Protein AF-A0A2W5QTV5-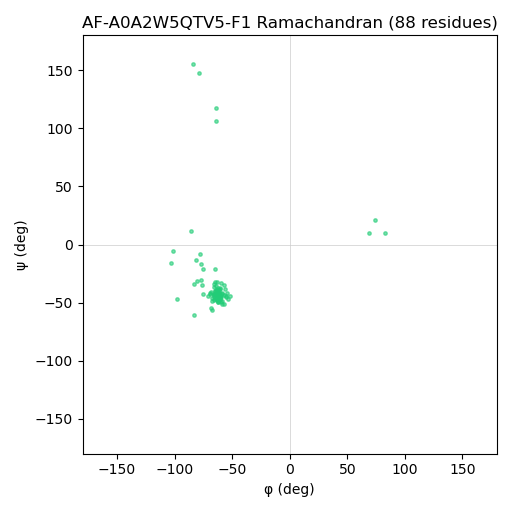F1 (afdb_monomer)

Mean predicted aligned error: 4.92 Å

Secondary structure (DSSP, 8-state):
-HHHHHHHHHHHHHHHHHTT--HHHHHHHHHHHHHHHHT--HHHIIIIIIHHHHHHHHHHHHHHHHHHHHHHHHHHHTTHHHHHHHHHH-

Sequence (90 aa):
MGLIGILVGLGLLVALAFRGWSVLLLAPIAALTAAAFAGEPLLASWTQTFMGSAARFVAQFFPLFLLGALFGKIMDDSGSVSAIADFMTE

Radius of gyration: 18.59 Å; Cα contacts (8 Å, |Δi|>4): 59; chains: 1; bounding box: 43×27×51 Å

Structure (mmCIF, N/CA/C/O backbone):
data_AF-A0A2W5QTV5-F1
#
_entry.id   AF-A0A2W5QTV5-F1
#
loop_
_atom_site.group_PDB
_atom_site.id
_atom_site.type_symbol
_atom_site.label_atom_id
_atom_site.label_alt_id
_atom_site.label_comp_id
_atom_site.label_asym_id
_atom_site.label_entity_id
_atom_site.label_seq_id
_atom_site.pdbx_PDB_ins_code
_atom_site.Cartn_x
_atom_site.Cartn_y
_atom_site.Cartn_z
_atom_site.occupancy
_atom_site.B_iso_or_equiv
_atom_site.auth_seq_id
_atom_site.auth_comp_id
_atom_site.auth_asym_id
_atom_site.auth_atom_id
_atom_site.pdbx_PDB_model_num
ATOM 1 N N . MET A 1 1 ? -0.044 -2.875 -27.471 1.00 64.62 1 MET A N 1
ATOM 2 C CA . MET A 1 1 ? 0.512 -3.896 -26.554 1.00 64.62 1 MET A CA 1
ATOM 3 C C . MET A 1 1 ? 0.510 -3.454 -25.093 1.00 64.62 1 MET A C 1
ATOM 5 O O . MET A 1 1 ? 0.072 -4.243 -24.270 1.00 64.62 1 MET A O 1
ATOM 9 N N . GLY A 1 2 ? 0.862 -2.202 -24.760 1.00 78.31 2 GLY A N 1
ATOM 10 C CA . GLY A 1 2 ? 0.831 -1.713 -23.367 1.00 78.31 2 GLY A CA 1
ATOM 11 C C . GLY A 1 2 ? -0.517 -1.869 -22.639 1.00 78.31 2 GLY A C 1
ATOM 12 O O . GLY A 1 2 ? -0.540 -2.342 -21.511 1.00 78.31 2 GLY A O 1
ATOM 13 N N . LEU A 1 3 ? -1.651 -1.589 -23.300 1.00 87.50 3 LEU A N 1
ATOM 14 C CA . LEU A 1 3 ? -2.990 -1.788 -22.712 1.00 87.50 3 LEU A CA 1
ATOM 15 C C . LEU A 1 3 ? -3.239 -3.248 -22.291 1.00 87.50 3 LEU A C 1
ATOM 17 O O . LEU A 1 3 ? -3.781 -3.503 -21.222 1.00 87.50 3 LEU A O 1
ATOM 21 N N . ILE A 1 4 ? -2.812 -4.208 -23.117 1.00 91.06 4 ILE A N 1
ATOM 22 C CA . ILE A 1 4 ? -2.951 -5.640 -22.823 1.00 91.06 4 ILE A CA 1
ATOM 23 C C . ILE A 1 4 ? -2.097 -5.999 -21.604 1.00 91.06 4 ILE A C 1
ATOM 25 O O . ILE A 1 4 ? -2.578 -6.687 -20.712 1.00 91.06 4 ILE A O 1
ATOM 29 N N . GLY A 1 5 ? -0.872 -5.470 -21.524 1.00 88.75 5 GLY A N 1
ATOM 30 C CA . GLY A 1 5 ? -0.004 -5.621 -20.355 1.00 88.75 5 GLY A CA 1
ATOM 31 C C . GLY A 1 5 ? -0.637 -5.112 -19.063 1.00 88.75 5 GLY A C 1
ATOM 32 O O . GLY A 1 5 ? -0.586 -5.794 -18.044 1.00 88.75 5 GLY A O 1
ATOM 33 N N . ILE A 1 6 ? -1.290 -3.949 -19.119 1.00 90.25 6 ILE A N 1
ATOM 34 C CA . ILE A 1 6 ? -2.013 -3.377 -17.977 1.00 90.25 6 ILE A CA 1
ATOM 35 C C . ILE A 1 6 ? -3.185 -4.276 -17.570 1.00 90.25 6 ILE A C 1
ATOM 37 O O . ILE A 1 6 ? -3.337 -4.562 -16.387 1.00 90.25 6 ILE A O 1
ATOM 41 N N . LEU A 1 7 ? -3.990 -4.756 -18.524 1.00 94.81 7 LEU A N 1
ATOM 42 C CA . LEU A 1 7 ? -5.119 -5.648 -18.229 1.00 94.81 7 LEU A CA 1
ATOM 43 C C . LEU A 1 7 ? -4.659 -6.974 -17.614 1.00 94.81 7 LEU A C 1
ATOM 45 O O . LEU A 1 7 ? -5.268 -7.445 -16.655 1.00 94.81 7 LEU A O 1
ATOM 49 N N . VAL A 1 8 ? -3.569 -7.552 -18.123 1.00 93.81 8 VAL A N 1
ATOM 50 C CA . VAL A 1 8 ? -2.972 -8.779 -17.576 1.00 93.81 8 VAL A CA 1
ATOM 51 C C . VAL A 1 8 ? -2.424 -8.534 -16.170 1.00 93.81 8 VAL A C 1
ATOM 53 O O . VAL A 1 8 ? -2.729 -9.304 -15.260 1.00 93.81 8 VAL A O 1
ATOM 56 N N . GLY A 1 9 ? -1.667 -7.453 -15.965 1.00 91.31 9 GLY A N 1
ATOM 57 C CA . GLY A 1 9 ? -1.111 -7.098 -14.657 1.00 91.31 9 GLY A CA 1
ATOM 58 C C . GLY A 1 9 ? -2.195 -6.812 -13.615 1.00 91.31 9 GLY A C 1
ATOM 59 O O . GLY A 1 9 ? -2.124 -7.321 -12.496 1.00 91.31 9 GLY A O 1
ATOM 60 N N . LEU A 1 10 ? -3.239 -6.066 -13.991 1.00 92.94 10 LEU A N 1
ATOM 61 C CA . LEU A 1 10 ? -4.390 -5.784 -13.133 1.00 92.94 10 LEU A CA 1
ATOM 62 C C . LEU A 1 10 ? -5.175 -7.062 -12.819 1.00 92.94 10 LEU A 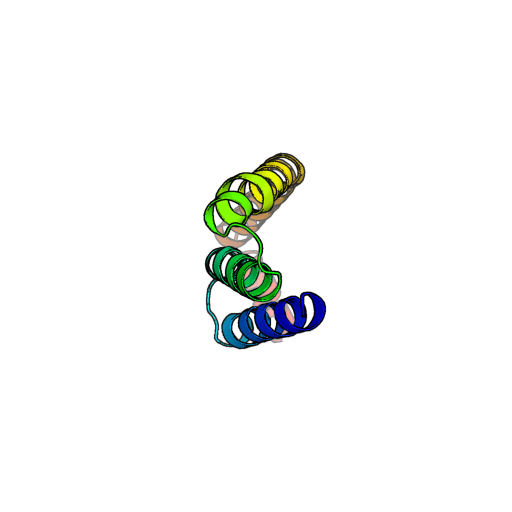C 1
ATOM 64 O O . LEU A 1 10 ? -5.486 -7.313 -11.658 1.00 92.94 10 LEU A O 1
ATOM 68 N N . GLY A 1 11 ? -5.471 -7.884 -13.828 1.00 94.75 11 GLY A N 1
ATOM 69 C CA . GLY A 1 11 ? -6.182 -9.148 -13.644 1.00 94.75 11 GLY A CA 1
ATOM 70 C C . GLY A 1 11 ? -5.438 -10.093 -12.702 1.00 94.75 11 GLY A C 1
ATOM 71 O O . GLY A 1 11 ? -6.049 -10.672 -11.805 1.00 94.75 11 GLY A O 1
ATOM 72 N N . LEU A 1 12 ? -4.112 -10.184 -12.846 1.00 92.50 12 LEU A N 1
ATOM 73 C CA . LEU A 1 12 ? -3.246 -10.948 -11.950 1.00 92.50 12 LEU A CA 1
ATOM 74 C C . LEU A 1 12 ? -3.304 -10.392 -10.521 1.00 92.50 12 LEU A C 1
ATOM 76 O O . LEU A 1 12 ? -3.549 -11.152 -9.585 1.00 92.50 12 LEU A O 1
ATOM 80 N N . LEU A 1 13 ? -3.146 -9.076 -10.349 1.00 93.88 13 LEU A N 1
ATOM 81 C CA . LEU A 1 13 ? -3.215 -8.427 -9.036 1.00 93.88 13 LEU A CA 1
ATOM 82 C C . LEU A 1 13 ? -4.551 -8.717 -8.351 1.00 93.88 13 LEU A C 1
ATOM 84 O O . LEU A 1 13 ? -4.563 -9.180 -7.214 1.00 93.88 13 LEU A O 1
ATOM 88 N N . VAL A 1 14 ? -5.662 -8.490 -9.051 1.00 94.75 14 VAL A N 1
ATOM 89 C CA . VAL A 1 14 ? -7.012 -8.678 -8.515 1.00 94.75 14 VAL A CA 1
ATOM 90 C C . VAL A 1 14 ? -7.252 -10.142 -8.146 1.00 94.75 14 VAL A C 1
ATOM 92 O O . VAL A 1 14 ? -7.659 -10.428 -7.021 1.00 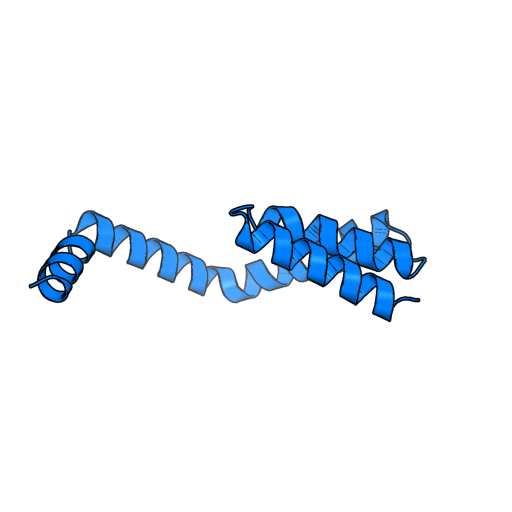94.75 14 VAL A O 1
ATOM 95 N N . ALA A 1 15 ? -6.948 -11.081 -9.046 1.00 94.69 15 ALA A N 1
ATOM 96 C CA . ALA A 1 15 ? -7.167 -12.506 -8.801 1.00 94.69 15 ALA A CA 1
ATOM 97 C C . ALA A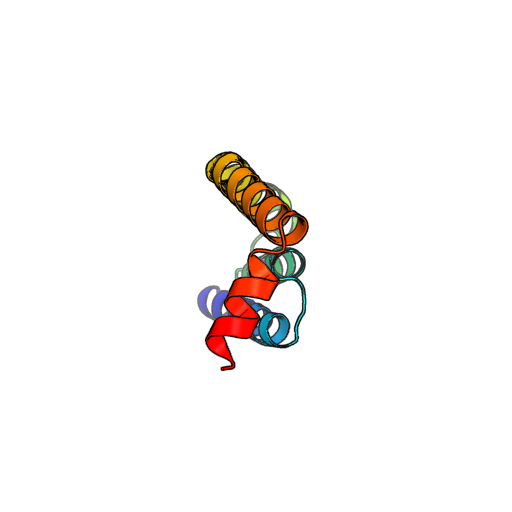 1 15 ? -6.378 -13.025 -7.588 1.00 94.69 15 ALA A C 1
ATOM 99 O O . ALA A 1 15 ? -6.908 -13.792 -6.784 1.00 94.69 15 ALA A O 1
ATOM 100 N N . LEU A 1 16 ? -5.119 -12.602 -7.431 1.00 92.81 16 LEU A N 1
ATOM 101 C CA . LEU A 1 16 ? -4.293 -13.004 -6.291 1.00 92.81 16 LEU A CA 1
ATOM 102 C C . LEU A 1 16 ? -4.676 -12.266 -4.999 1.00 92.81 16 LEU A C 1
ATOM 104 O O . LEU A 1 16 ? -4.665 -12.889 -3.937 1.00 92.81 16 LEU A O 1
ATOM 108 N N . ALA A 1 17 ? -5.086 -10.998 -5.076 1.00 93.50 17 ALA A N 1
ATOM 109 C CA . ALA A 1 17 ? -5.580 -10.242 -3.924 1.00 93.50 17 ALA A CA 1
ATOM 110 C C . ALA A 1 17 ? -6.832 -10.892 -3.315 1.00 93.50 17 ALA A C 1
ATOM 112 O O . ALA A 1 17 ? -6.890 -11.102 -2.104 1.00 93.50 17 ALA A O 1
ATOM 113 N N . PHE A 1 18 ? -7.788 -11.316 -4.151 1.00 94.38 18 PHE A N 1
ATOM 114 C CA . PHE A 1 18 ? -8.962 -12.072 -3.694 1.00 94.38 18 PHE A CA 1
ATOM 115 C C . PHE A 1 18 ? -8.611 -13.443 -3.111 1.00 94.38 18 PHE A C 1
ATOM 117 O O . PHE A 1 18 ? -9.379 -13.996 -2.328 1.00 94.38 18 PHE A O 1
ATOM 124 N N . ARG A 1 19 ? -7.437 -13.985 -3.445 1.00 92.94 19 ARG A N 1
ATOM 125 C CA . ARG A 1 19 ? -6.925 -15.239 -2.883 1.00 92.94 19 ARG A CA 1
ATOM 126 C C . ARG A 1 19 ? -6.169 -15.049 -1.562 1.00 92.94 19 ARG A C 1
ATOM 128 O O . ARG A 1 19 ? -5.505 -15.980 -1.114 1.00 92.94 19 ARG A O 1
ATOM 135 N N . GLY A 1 20 ? -6.254 -13.861 -0.957 1.00 90.69 20 GLY A N 1
ATOM 136 C CA . GLY A 1 20 ? -5.674 -13.536 0.349 1.00 90.69 20 GLY A CA 1
ATOM 137 C C . GLY A 1 20 ? -4.191 -13.164 0.317 1.00 90.69 20 GLY A C 1
ATOM 138 O O . GLY A 1 20 ? -3.556 -13.078 1.365 1.00 90.69 20 GLY A O 1
ATOM 139 N N . TRP A 1 21 ? -3.607 -12.960 -0.865 1.00 93.81 21 TRP A N 1
ATOM 140 C CA . TRP A 1 21 ? -2.210 -12.543 -0.979 1.00 93.81 21 TRP A CA 1
ATOM 141 C C . TRP A 1 21 ? -2.074 -11.042 -0.699 1.00 93.81 21 TRP A C 1
ATOM 143 O O . TRP A 1 21 ? -2.949 -10.248 -1.040 1.00 93.81 21 TRP A O 1
ATOM 153 N N . SER A 1 22 ? -0.944 -10.635 -0.114 1.00 92.00 22 SER A N 1
ATOM 154 C CA . SER A 1 22 ? -0.679 -9.221 0.171 1.00 92.00 22 SER A CA 1
ATOM 155 C C . SER A 1 22 ? -0.592 -8.404 -1.118 1.00 92.00 22 SER A C 1
ATOM 157 O O . SER A 1 22 ? 0.319 -8.590 -1.929 1.00 92.00 22 SER A O 1
ATOM 159 N N . VAL A 1 23 ? -1.504 -7.441 -1.272 1.00 91.56 23 VAL A N 1
ATOM 160 C CA . VAL A 1 23 ? -1.532 -6.510 -2.412 1.00 91.56 23 VAL A CA 1
ATOM 161 C C . VAL A 1 23 ? -0.217 -5.740 -2.529 1.00 91.56 23 VAL A C 1
ATOM 163 O O . VAL A 1 23 ? 0.260 -5.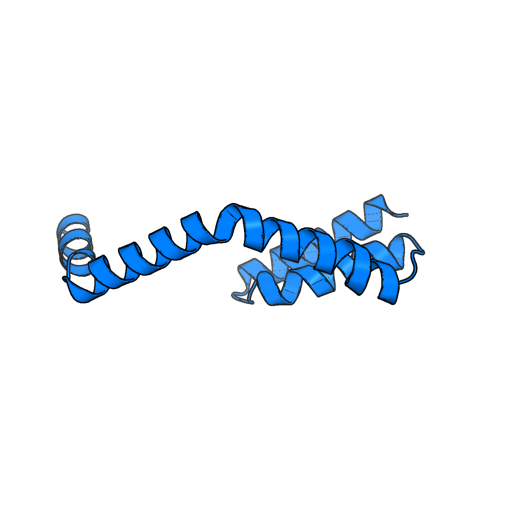498 -3.635 1.00 91.56 23 VAL A O 1
ATOM 166 N N . LEU A 1 24 ? 0.412 -5.416 -1.396 1.00 90.25 24 LEU A N 1
ATOM 167 C CA . LEU A 1 24 ? 1.681 -4.694 -1.361 1.00 90.25 24 LEU A CA 1
ATOM 168 C C . LEU A 1 24 ? 2.814 -5.487 -2.035 1.00 90.25 24 LEU A C 1
ATOM 170 O O . LEU A 1 24 ? 3.636 -4.903 -2.734 1.00 90.25 24 LEU A O 1
ATOM 174 N N . LEU A 1 25 ? 2.833 -6.815 -1.863 1.00 90.31 25 LEU A N 1
ATOM 175 C CA . LEU A 1 25 ? 3.811 -7.706 -2.503 1.00 90.31 25 LEU A CA 1
ATOM 176 C C . LEU A 1 25 ? 3.492 -7.960 -3.980 1.00 90.31 25 LEU A C 1
ATOM 178 O O . LEU A 1 25 ? 4.400 -8.172 -4.782 1.00 90.31 25 LEU A O 1
ATOM 182 N N . LEU A 1 26 ? 2.211 -7.939 -4.347 1.00 93.88 26 LEU A N 1
ATOM 183 C CA . LEU A 1 26 ? 1.760 -8.183 -5.718 1.00 93.88 26 LEU A CA 1
ATOM 184 C C . LEU A 1 26 ? 1.901 -6.961 -6.625 1.00 93.88 26 LEU A C 1
ATOM 186 O O . LEU A 1 26 ? 2.132 -7.120 -7.822 1.00 93.88 26 LEU A O 1
ATOM 190 N N . ALA A 1 27 ? 1.779 -5.748 -6.085 1.00 92.56 27 ALA A N 1
ATOM 191 C CA . ALA A 1 27 ? 1.847 -4.514 -6.862 1.00 92.56 27 ALA A CA 1
ATOM 192 C C . ALA A 1 27 ? 3.145 -4.361 -7.696 1.00 92.56 27 ALA A C 1
ATOM 194 O O . ALA A 1 27 ? 3.028 -4.044 -8.883 1.00 92.56 27 ALA A O 1
ATOM 195 N N . PRO A 1 28 ? 4.360 -4.655 -7.177 1.00 92.75 28 PRO A N 1
ATOM 196 C CA . PRO A 1 28 ? 5.577 -4.655 -7.990 1.00 92.75 28 PRO A CA 1
ATOM 197 C C . PRO A 1 28 ? 5.532 -5.686 -9.127 1.00 92.75 28 PRO A C 1
ATOM 199 O O . PRO A 1 28 ? 5.960 -5.400 -10.243 1.00 92.75 28 PRO A O 1
ATOM 202 N N . ILE A 1 29 ? 4.984 -6.879 -8.871 1.00 93.69 29 ILE A N 1
ATOM 203 C CA . ILE A 1 29 ? 4.858 -7.950 -9.873 1.00 93.69 29 ILE A CA 1
ATOM 204 C C . ILE A 1 29 ? 3.895 -7.513 -10.988 1.00 93.69 29 ILE A C 1
ATOM 206 O O . ILE A 1 29 ? 4.185 -7.675 -12.174 1.00 93.69 29 ILE A O 1
ATOM 210 N N . ALA A 1 30 ? 2.772 -6.897 -10.625 1.00 93.38 30 ALA A N 1
ATOM 211 C CA . ALA A 1 30 ? 1.815 -6.346 -11.580 1.00 93.38 30 ALA A CA 1
ATOM 212 C C . ALA A 1 30 ? 2.419 -5.196 -12.410 1.00 93.38 30 ALA A C 1
ATOM 214 O O . ALA A 1 30 ? 2.218 -5.130 -13.621 1.00 93.38 30 ALA A O 1
ATOM 215 N N . ALA A 1 31 ? 3.224 -4.328 -11.792 1.00 92.75 31 ALA A N 1
ATOM 216 C CA . ALA A 1 31 ? 3.928 -3.260 -12.499 1.00 92.75 31 ALA A CA 1
ATOM 217 C C . ALA A 1 31 ? 4.973 -3.811 -13.486 1.00 92.75 31 ALA A C 1
ATOM 219 O O . ALA A 1 31 ? 5.043 -3.358 -14.629 1.00 92.75 31 ALA A O 1
ATOM 220 N N . LEU A 1 32 ? 5.748 -4.824 -13.082 1.00 93.62 32 LEU A N 1
ATOM 221 C CA . LEU A 1 32 ? 6.724 -5.480 -13.956 1.00 93.62 32 LEU A CA 1
ATOM 222 C C . LEU A 1 32 ? 6.072 -6.218 -15.121 1.00 93.62 32 LEU A C 1
ATOM 224 O O . LEU A 1 32 ? 6.591 -6.173 -16.234 1.00 93.62 32 LEU A O 1
ATOM 228 N N . THR A 1 33 ? 4.943 -6.890 -14.888 1.00 92.94 33 THR A N 1
ATOM 229 C CA . THR A 1 33 ? 4.209 -7.555 -15.971 1.00 92.94 33 THR A CA 1
ATOM 230 C C . THR A 1 33 ? 3.689 -6.529 -16.976 1.00 92.94 33 THR A C 1
ATOM 232 O O . THR A 1 33 ? 3.901 -6.704 -18.172 1.00 92.94 33 THR A O 1
ATOM 235 N N . ALA A 1 34 ? 3.128 -5.403 -16.529 1.00 92.50 34 ALA A N 1
ATOM 236 C CA . ALA A 1 34 ? 2.740 -4.323 -17.435 1.00 92.50 34 ALA A CA 1
ATOM 237 C C . ALA A 1 34 ? 3.939 -3.755 -18.227 1.00 92.50 34 ALA A C 1
ATOM 239 O O . ALA A 1 34 ? 3.849 -3.618 -19.450 1.00 92.50 34 ALA A O 1
ATOM 240 N N . ALA A 1 35 ? 5.073 -3.499 -17.563 1.00 92.19 35 ALA A N 1
ATOM 241 C CA . ALA A 1 35 ? 6.295 -2.986 -18.193 1.00 92.19 35 ALA A CA 1
ATOM 242 C C . ALA A 1 35 ? 6.887 -3.962 -19.229 1.00 92.19 35 ALA A C 1
ATOM 244 O O . ALA A 1 35 ? 7.292 -3.541 -20.314 1.00 92.19 35 ALA A O 1
ATOM 245 N N . ALA A 1 36 ? 6.864 -5.269 -18.943 1.00 91.88 36 ALA A N 1
ATOM 246 C CA . ALA A 1 36 ? 7.332 -6.309 -19.862 1.00 91.88 36 ALA A CA 1
ATOM 247 C C . ALA A 1 36 ? 6.551 -6.298 -21.183 1.00 91.88 36 ALA A C 1
ATOM 249 O O . ALA A 1 36 ? 7.136 -6.345 -22.263 1.00 91.88 36 ALA A O 1
ATOM 250 N N . PHE A 1 37 ? 5.224 -6.182 -21.107 1.00 91.56 37 PHE A N 1
ATOM 251 C CA . PHE A 1 37 ? 4.348 -6.121 -22.281 1.00 91.56 37 PHE A CA 1
ATOM 252 C C . PHE A 1 37 ? 4.388 -4.763 -23.002 1.00 91.56 37 PHE A C 1
ATOM 254 O O . PHE A 1 37 ? 4.015 -4.677 -24.177 1.00 91.56 37 PHE A O 1
ATOM 261 N N . ALA A 1 38 ? 4.817 -3.704 -22.314 1.00 89.31 38 ALA A N 1
ATOM 262 C CA . ALA A 1 38 ? 5.056 -2.388 -22.900 1.00 89.31 38 ALA A CA 1
ATOM 263 C C . ALA A 1 38 ? 6.428 -2.277 -23.596 1.00 89.31 38 ALA A C 1
ATOM 265 O O . ALA A 1 38 ? 6.631 -1.340 -24.364 1.00 89.31 38 ALA A O 1
ATOM 266 N N . GLY A 1 39 ? 7.340 -3.234 -23.378 1.00 89.12 39 GLY A N 1
ATOM 267 C CA . GLY A 1 39 ? 8.708 -3.187 -23.904 1.00 89.12 39 GLY A CA 1
ATOM 268 C C . GLY A 1 39 ? 9.606 -2.187 -23.168 1.00 89.12 39 GLY A C 1
ATOM 269 O O . GLY A 1 39 ? 10.605 -1.735 -23.723 1.00 89.12 39 GLY A O 1
ATOM 270 N N . GLU A 1 40 ? 9.246 -1.816 -21.938 1.00 88.88 40 GLU A N 1
ATOM 271 C CA . GLU A 1 40 ? 10.018 -0.880 -21.122 1.00 88.88 40 GLU A CA 1
ATOM 272 C C . GLU A 1 40 ? 11.164 -1.580 -20.369 1.00 88.88 40 GLU A C 1
ATOM 274 O O . GLU A 1 40 ? 11.078 -2.775 -20.061 1.00 88.88 40 GLU A O 1
ATOM 279 N N . PRO A 1 41 ? 12.239 -0.852 -20.003 1.00 91.94 41 PRO A N 1
ATOM 280 C CA . PRO A 1 41 ? 13.304 -1.409 -19.178 1.00 91.94 41 PRO A CA 1
ATOM 281 C C . PRO A 1 41 ? 12.793 -1.791 -17.779 1.00 91.94 41 PRO A C 1
ATOM 283 O O . PRO A 1 41 ? 12.595 -0.936 -16.918 1.00 91.94 41 PRO A O 1
ATOM 286 N N . LEU A 1 42 ? 12.649 -3.095 -17.524 1.00 92.00 42 LEU A N 1
ATOM 287 C CA . LEU A 1 42 ? 12.067 -3.648 -16.289 1.00 92.00 42 LEU A CA 1
ATOM 288 C C . LEU A 1 42 ? 12.698 -3.094 -15.006 1.00 92.00 42 LEU A C 1
ATOM 290 O O . LEU A 1 42 ? 11.994 -2.727 -14.066 1.00 92.00 42 LEU A O 1
ATOM 294 N N . LEU A 1 43 ? 14.030 -3.005 -14.971 1.00 92.94 43 LEU A N 1
ATOM 295 C CA . LEU A 1 43 ? 14.755 -2.510 -13.801 1.00 92.94 43 LEU A CA 1
ATOM 296 C C . LEU A 1 43 ? 14.469 -1.022 -13.542 1.00 92.94 43 LEU A C 1
ATOM 298 O O . LEU A 1 43 ? 14.348 -0.604 -12.388 1.00 92.94 43 LEU A O 1
ATOM 302 N N . ALA A 1 44 ? 14.326 -0.225 -14.604 1.00 92.38 44 ALA A N 1
ATOM 303 C CA . ALA A 1 44 ? 13.970 1.185 -14.491 1.00 92.38 44 ALA A CA 1
ATOM 304 C C . ALA A 1 44 ? 12.507 1.343 -14.055 1.00 92.38 44 ALA A C 1
ATOM 306 O O . ALA A 1 44 ? 12.233 2.097 -13.124 1.00 92.38 44 ALA A O 1
ATOM 307 N N . SER A 1 45 ? 11.578 0.577 -14.636 1.00 92.56 45 SER A N 1
ATOM 308 C CA . SER A 1 45 ? 10.165 0.611 -14.239 1.00 92.56 45 SER A CA 1
ATOM 309 C C . SER A 1 45 ? 9.965 0.162 -12.782 1.00 92.56 45 SER A C 1
ATOM 311 O O . SER A 1 45 ? 9.122 0.720 -12.0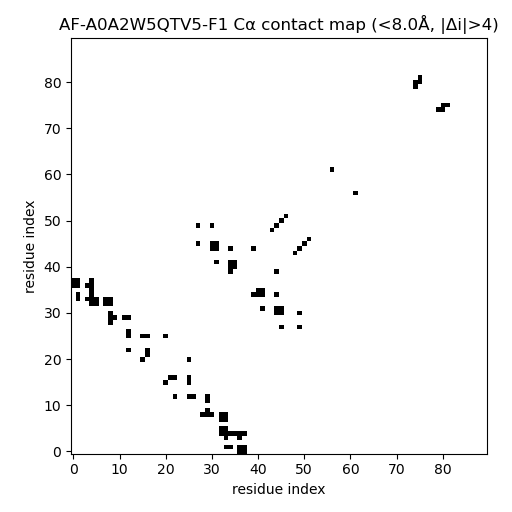81 1.00 92.56 45 SER A O 1
ATOM 313 N N . TRP A 1 46 ? 10.784 -0.764 -12.268 1.00 92.56 46 TRP A N 1
ATOM 314 C CA . TRP A 1 46 ? 10.806 -1.106 -10.840 1.00 92.56 46 TRP A CA 1
ATOM 315 C C . TRP A 1 46 ? 11.343 0.035 -9.966 1.00 92.56 46 TRP A C 1
ATOM 317 O O . TRP A 1 46 ? 10.688 0.466 -9.018 1.00 92.56 46 TRP A O 1
ATOM 327 N N . THR A 1 47 ? 12.558 0.510 -10.248 1.00 92.56 47 THR A N 1
ATOM 328 C CA . THR A 1 47 ? 13.307 1.392 -9.331 1.00 92.56 47 THR A CA 1
ATOM 329 C C . THR A 1 47 ? 12.923 2.864 -9.437 1.00 92.56 47 THR A C 1
ATOM 331 O O . THR A 1 47 ? 12.933 3.569 -8.435 1.00 92.56 47 THR A O 1
ATOM 334 N N . GLN A 1 48 ? 12.584 3.341 -10.630 1.00 92.12 48 GLN A N 1
ATOM 335 C CA . GLN A 1 48 ? 12.287 4.751 -10.877 1.00 92.12 48 GLN A CA 1
ATOM 336 C C . GLN A 1 48 ? 10.779 5.000 -10.860 1.00 92.12 48 GLN A C 1
ATOM 338 O O . GLN A 1 48 ? 10.310 5.912 -10.182 1.00 92.12 48 GLN A O 1
ATOM 343 N N . THR A 1 49 ? 10.003 4.158 -11.547 1.00 91.88 49 THR A N 1
ATOM 344 C CA . THR A 1 49 ? 8.553 4.361 -11.677 1.00 91.88 49 THR A CA 1
ATOM 345 C C . THR A 1 49 ? 7.799 3.824 -10.461 1.00 91.88 49 THR A C 1
ATOM 347 O O . THR A 1 49 ? 7.144 4.586 -9.743 1.00 91.88 49 THR A O 1
ATOM 350 N N . PHE A 1 50 ? 7.901 2.520 -10.187 1.00 93.88 50 PHE A N 1
ATOM 351 C CA . PHE A 1 50 ? 7.159 1.888 -9.095 1.00 93.88 50 PHE A CA 1
ATOM 352 C C . PHE A 1 50 ? 7.656 2.350 -7.721 1.00 93.88 50 PHE A C 1
ATOM 354 O O . PHE A 1 50 ? 6.876 2.882 -6.940 1.00 93.88 50 PHE A O 1
ATOM 361 N N . MET A 1 51 ? 8.953 2.231 -7.428 1.00 95.06 51 MET A N 1
ATOM 362 C CA . MET A 1 51 ? 9.499 2.681 -6.140 1.00 95.06 51 MET A CA 1
ATOM 363 C C . MET A 1 51 ? 9.351 4.189 -5.919 1.00 95.06 51 MET A C 1
ATOM 365 O O . MET A 1 51 ? 9.002 4.601 -4.814 1.00 95.06 51 MET A O 1
ATOM 369 N N . GLY A 1 52 ? 9.534 5.014 -6.954 1.00 95.56 52 GLY A N 1
ATOM 370 C CA . GLY A 1 52 ? 9.335 6.462 -6.847 1.00 95.56 52 GLY A CA 1
ATOM 371 C C . GLY A 1 52 ? 7.890 6.837 -6.493 1.00 95.56 52 GLY A C 1
ATOM 372 O O . GLY A 1 52 ? 7.653 7.658 -5.602 1.00 95.56 52 GLY A O 1
ATOM 373 N N . SER A 1 53 ? 6.912 6.204 -7.149 1.00 93.44 53 SER A N 1
ATOM 374 C CA . SER A 1 53 ? 5.487 6.410 -6.855 1.00 93.44 53 SER A CA 1
ATOM 375 C C . SER A 1 53 ? 5.078 5.832 -5.497 1.00 93.44 53 SER A C 1
ATOM 377 O O . SER A 1 53 ? 4.384 6.511 -4.739 1.00 93.44 53 SER A O 1
ATOM 379 N N . ALA A 1 54 ? 5.567 4.643 -5.142 1.00 94.25 54 ALA A N 1
ATOM 380 C CA . ALA A 1 54 ? 5.322 4.013 -3.848 1.00 94.25 54 ALA A CA 1
ATOM 381 C C . ALA A 1 54 ? 5.870 4.858 -2.689 1.00 94.25 54 ALA A C 1
ATOM 383 O O . ALA A 1 54 ? 5.156 5.103 -1.718 1.00 94.25 54 ALA A O 1
ATOM 384 N N . ALA A 1 55 ? 7.098 5.371 -2.805 1.00 95.25 55 ALA A N 1
ATOM 385 C CA . ALA A 1 55 ? 7.697 6.233 -1.788 1.00 95.25 55 ALA A CA 1
ATOM 386 C C . ALA A 1 55 ? 6.891 7.524 -1.595 1.00 95.25 55 ALA A C 1
ATOM 388 O O . ALA A 1 55 ? 6.633 7.929 -0.462 1.00 95.25 55 ALA A O 1
ATOM 389 N N . ARG A 1 56 ? 6.436 8.145 -2.692 1.00 96.19 56 ARG A N 1
ATOM 390 C CA . ARG A 1 56 ? 5.577 9.335 -2.631 1.00 96.19 56 ARG A CA 1
ATOM 391 C C . ARG A 1 56 ? 4.231 9.034 -1.974 1.00 96.19 56 ARG A C 1
ATOM 393 O O . ARG A 1 56 ? 3.786 9.821 -1.145 1.00 96.19 56 ARG A O 1
ATOM 400 N N . PHE A 1 57 ? 3.607 7.909 -2.321 1.00 95.00 57 PHE A N 1
ATOM 401 C CA . PHE A 1 57 ? 2.351 7.470 -1.716 1.00 95.00 57 PHE A CA 1
ATOM 402 C C . PHE A 1 57 ? 2.502 7.273 -0.207 1.00 95.00 57 PHE A C 1
ATOM 404 O O . PHE A 1 57 ? 1.728 7.836 0.565 1.00 95.00 57 PHE A O 1
ATOM 411 N N . VAL A 1 58 ? 3.539 6.547 0.224 1.00 95.19 58 VAL A N 1
ATOM 412 C CA . VAL A 1 58 ? 3.826 6.372 1.651 1.00 95.19 58 VAL A CA 1
ATOM 413 C C . VAL A 1 58 ? 4.048 7.733 2.300 1.00 95.19 58 VAL A C 1
ATOM 415 O O . VAL A 1 58 ? 3.363 8.043 3.259 1.00 95.19 58 VAL A O 1
ATOM 418 N N . ALA A 1 59 ? 4.907 8.593 1.755 1.00 96.44 59 ALA A N 1
ATOM 419 C CA . ALA A 1 59 ? 5.170 9.907 2.343 1.00 96.44 59 ALA A CA 1
ATOM 420 C C . ALA A 1 59 ? 3.901 10.769 2.515 1.00 96.44 59 ALA A C 1
ATOM 422 O O . ALA A 1 59 ? 3.762 11.456 3.524 1.00 96.44 59 ALA A O 1
ATOM 423 N N . GLN A 1 60 ? 2.972 10.723 1.556 1.00 97.19 60 GLN A N 1
ATOM 424 C CA . GLN A 1 60 ? 1.734 11.509 1.596 1.00 97.19 60 GLN A CA 1
ATOM 425 C C . GLN A 1 60 ? 0.696 10.950 2.573 1.00 97.19 60 GLN A C 1
ATOM 427 O O . GLN A 1 60 ? 0.057 11.715 3.293 1.00 97.19 60 GLN A O 1
ATOM 432 N N . PHE A 1 61 ? 0.518 9.629 2.602 1.00 95.94 61 PHE A N 1
ATOM 43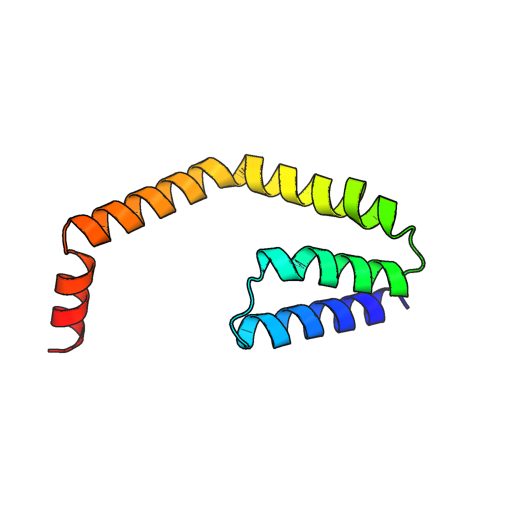3 C CA . PHE A 1 61 ? -0.556 8.987 3.365 1.00 95.94 61 PHE A CA 1
ATOM 434 C C . PHE A 1 61 ? -0.094 8.378 4.689 1.00 95.94 61 PHE A C 1
ATOM 436 O O . PHE A 1 61 ? -0.928 7.938 5.477 1.00 95.94 61 PHE A O 1
ATOM 443 N N . PHE A 1 62 ? 1.208 8.380 4.980 1.00 96.12 62 PHE A N 1
ATOM 444 C CA . PHE A 1 62 ? 1.754 7.786 6.198 1.00 96.12 62 PHE A CA 1
ATOM 445 C C . PHE A 1 62 ? 1.096 8.312 7.480 1.00 96.12 62 PHE A C 1
ATOM 447 O O . PHE A 1 62 ? 0.693 7.471 8.279 1.00 96.12 62 PHE A O 1
ATOM 454 N N . PRO A 1 63 ? 0.891 9.631 7.692 1.00 95.88 63 PRO A N 1
ATOM 455 C CA . PRO A 1 63 ? 0.218 10.107 8.903 1.00 95.88 63 PRO A CA 1
ATOM 456 C C . PRO A 1 63 ? -1.208 9.562 9.047 1.00 95.88 63 PRO A C 1
ATOM 458 O O . PRO A 1 63 ? -1.625 9.208 10.147 1.00 95.88 63 PRO A O 1
ATOM 461 N N . LEU A 1 64 ? -1.936 9.445 7.932 1.00 96.94 64 LEU A N 1
ATOM 462 C CA . LEU A 1 64 ? -3.290 8.896 7.909 1.00 96.94 64 LEU A CA 1
ATOM 463 C C . LEU A 1 64 ? -3.284 7.399 8.248 1.00 96.94 64 LEU A C 1
ATOM 465 O O .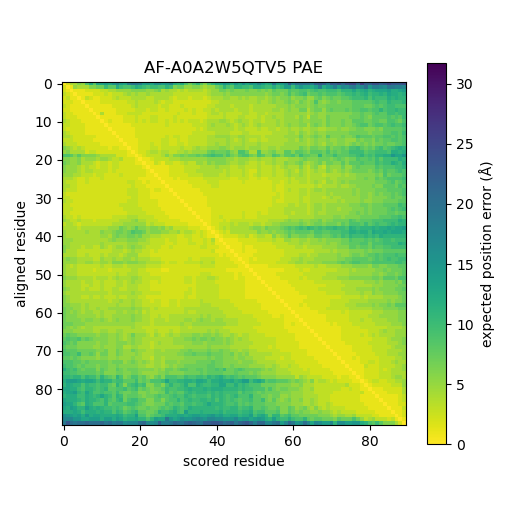 LEU A 1 64 ? -4.072 6.957 9.082 1.00 96.94 64 LEU A O 1
ATOM 469 N N . PHE A 1 65 ? -2.375 6.627 7.647 1.00 95.56 65 PHE A N 1
ATOM 470 C CA . PHE A 1 65 ? -2.228 5.201 7.944 1.00 95.56 65 PHE A CA 1
ATOM 471 C C . PHE A 1 65 ? -1.763 4.950 9.374 1.00 95.56 65 PHE A C 1
ATOM 473 O O . PHE A 1 65 ? -2.273 4.040 10.020 1.00 95.56 65 PHE A O 1
ATOM 480 N N . LEU A 1 66 ? -0.840 5.767 9.882 1.00 96.75 66 LEU A N 1
ATOM 481 C CA . LEU A 1 66 ? -0.353 5.679 11.252 1.00 96.75 66 LEU A CA 1
ATOM 482 C C . LEU A 1 66 ? -1.485 5.940 12.246 1.00 96.75 66 LEU A C 1
ATOM 484 O O . LEU A 1 66 ? -1.667 5.158 13.175 1.00 96.75 66 LEU A O 1
ATOM 488 N N . LEU A 1 67 ? -2.264 7.003 12.032 1.00 97.50 67 LEU A N 1
ATOM 489 C CA . LEU A 1 67 ? -3.403 7.320 12.887 1.00 97.50 67 LEU A CA 1
ATOM 490 C C . LEU A 1 67 ? -4.471 6.221 12.825 1.00 97.50 67 LEU A C 1
ATOM 492 O O . LEU A 1 67 ? -4.974 5.810 13.866 1.00 97.50 67 LEU A O 1
ATOM 496 N N . GLY A 1 68 ? -4.776 5.707 11.630 1.00 96.50 68 GLY A N 1
ATOM 497 C CA . GLY A 1 68 ? -5.714 4.597 11.454 1.00 96.50 68 GLY A CA 1
ATOM 498 C C . GLY A 1 68 ? -5.253 3.314 12.150 1.00 96.50 68 GLY A C 1
ATOM 499 O O . GLY A 1 68 ? -6.044 2.678 12.843 1.00 96.50 68 GLY A O 1
ATOM 500 N N . ALA A 1 69 ? -3.971 2.961 12.029 1.00 95.69 69 ALA A N 1
ATOM 501 C CA . ALA A 1 69 ? -3.390 1.800 12.700 1.00 95.69 69 ALA A CA 1
ATOM 502 C C . ALA A 1 69 ? -3.381 1.963 14.228 1.00 95.69 69 ALA A C 1
ATOM 504 O O . ALA A 1 69 ? -3.738 1.030 14.945 1.00 95.69 69 ALA A O 1
ATOM 505 N N . LEU A 1 70 ? -3.026 3.153 14.726 1.00 97.31 70 LEU A N 1
ATOM 506 C CA . LEU A 1 70 ? -3.059 3.468 16.153 1.00 97.31 70 LEU A CA 1
ATOM 507 C C . LEU A 1 70 ? -4.484 3.378 16.705 1.00 97.31 70 LEU A C 1
ATOM 509 O O . LEU A 1 70 ? -4.706 2.726 17.719 1.00 97.31 70 LEU A O 1
ATOM 513 N N . PHE A 1 71 ? -5.449 3.995 16.025 1.00 95.75 71 PHE A N 1
ATOM 514 C CA . PHE A 1 71 ? -6.855 3.945 16.415 1.00 95.75 71 PHE A CA 1
ATOM 515 C C . PHE A 1 71 ? -7.391 2.510 16.408 1.00 95.75 71 PHE A C 1
ATOM 517 O O . PHE A 1 71 ? -8.022 2.091 17.374 1.00 95.75 71 PHE A O 1
ATOM 524 N N . GLY A 1 72 ? -7.069 1.731 15.370 1.00 94.75 72 GLY A N 1
ATOM 525 C CA . GLY A 1 72 ? -7.390 0.306 15.300 1.00 94.75 72 GLY A CA 1
ATOM 526 C C . GLY A 1 72 ? -6.852 -0.473 16.498 1.00 94.75 72 GLY A C 1
ATOM 527 O O . GLY A 1 72 ? -7.591 -1.245 17.105 1.00 94.75 72 GLY A O 1
ATOM 528 N N . LYS A 1 73 ? -5.597 -0.224 16.889 1.00 94.56 73 LYS A N 1
ATOM 529 C CA . LYS A 1 73 ? -4.999 -0.897 18.043 1.00 94.56 73 LYS A CA 1
ATOM 530 C C . LYS A 1 73 ? -5.632 -0.474 19.368 1.00 94.56 73 LYS A C 1
ATOM 532 O O . LYS A 1 73 ? -5.886 -1.331 20.203 1.00 94.56 73 LYS A O 1
ATOM 537 N N . ILE A 1 74 ? -5.933 0.812 19.539 1.00 96.25 74 ILE A N 1
ATOM 538 C CA . ILE A 1 74 ? -6.615 1.307 20.741 1.00 96.25 74 ILE A CA 1
ATOM 539 C C . ILE A 1 74 ? -8.004 0.674 20.874 1.00 96.25 74 ILE A C 1
ATOM 541 O O . ILE A 1 74 ? -8.358 0.272 21.973 1.00 96.25 74 ILE A O 1
ATOM 545 N N . MET A 1 75 ? -8.770 0.555 19.784 1.00 95.00 75 MET A N 1
ATOM 546 C CA . MET A 1 75 ? -10.092 -0.091 19.812 1.00 95.00 75 MET A CA 1
ATOM 547 C C . MET A 1 75 ? -10.029 -1.581 20.168 1.00 95.00 75 MET A C 1
ATOM 549 O O . MET A 1 75 ? -10.941 -2.102 20.812 1.00 95.00 75 MET A O 1
ATOM 553 N N . ASP A 1 76 ? -8.983 -2.263 19.704 1.00 93.88 76 ASP A N 1
ATOM 554 C CA . ASP A 1 76 ? -8.698 -3.661 20.027 1.00 93.88 76 ASP A CA 1
ATOM 555 C C . ASP A 1 76 ? -8.329 -3.806 21.515 1.00 93.88 76 ASP A C 1
ATOM 557 O O . ASP A 1 76 ? -8.945 -4.587 22.236 1.00 93.88 76 ASP A O 1
ATOM 561 N N . ASP A 1 77 ? -7.413 -2.966 22.012 1.00 95.00 77 ASP A N 1
ATOM 562 C CA . ASP A 1 77 ? -6.993 -2.958 23.420 1.00 95.00 77 ASP A CA 1
ATOM 563 C C . ASP A 1 77 ? -8.113 -2.537 24.385 1.00 95.00 77 ASP A C 1
ATOM 565 O O . ASP A 1 77 ? -8.185 -3.038 25.507 1.00 95.00 77 ASP A O 1
ATOM 569 N N . SER A 1 78 ? -8.999 -1.624 23.977 1.00 94.94 78 SER A N 1
ATOM 570 C CA . SER A 1 78 ? -10.124 -1.164 24.800 1.00 94.94 78 SER A CA 1
ATOM 571 C C . SER A 1 78 ? -11.297 -2.145 24.841 1.00 94.94 78 SER A C 1
ATOM 573 O O . SER A 1 78 ? -12.255 -1.905 25.576 1.00 94.94 78 SER A O 1
ATOM 575 N N . GLY A 1 79 ? -11.275 -3.213 24.035 1.00 92.69 79 GLY A N 1
ATOM 576 C CA . GLY A 1 79 ? -12.403 -4.136 23.880 1.00 92.69 79 GLY A CA 1
ATOM 577 C C . GLY A 1 79 ? -13.610 -3.527 23.157 1.00 92.69 79 GLY A C 1
ATOM 578 O O . GLY A 1 79 ? -14.678 -4.139 23.109 1.00 92.69 79 GLY A O 1
ATOM 579 N N . SER A 1 80 ? -13.463 -2.333 22.570 1.00 93.31 80 SER A N 1
ATOM 580 C CA . SER A 1 80 ? -14.546 -1.662 21.843 1.00 93.31 80 SER A CA 1
ATOM 581 C C . SER A 1 80 ? -14.967 -2.444 20.599 1.00 93.31 80 SER A C 1
ATOM 583 O O . SER A 1 80 ? -16.147 -2.440 20.261 1.00 93.31 80 SER A O 1
ATOM 585 N N . VAL A 1 81 ? -14.034 -3.153 19.953 1.00 91.81 81 VAL A N 1
ATOM 586 C CA . VAL A 1 81 ? -14.34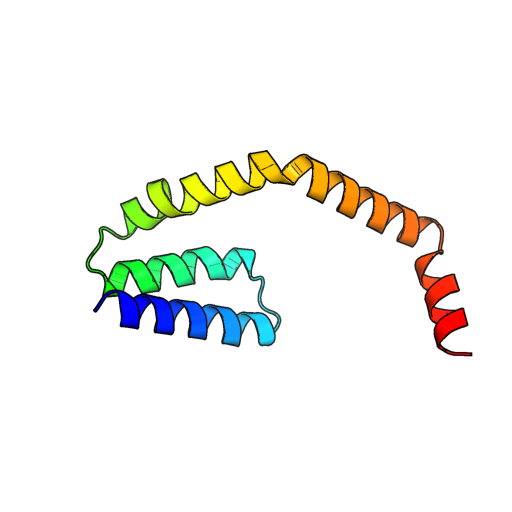7 -4.045 18.822 1.00 91.81 81 VAL A CA 1
ATOM 587 C C . VAL A 1 81 ? -15.317 -5.152 19.245 1.00 91.81 81 VAL A C 1
ATOM 589 O O . VAL A 1 81 ? -16.315 -5.367 18.562 1.00 91.81 81 VAL A O 1
ATOM 592 N N . SER A 1 82 ? -15.066 -5.809 20.382 1.00 92.44 82 SER A N 1
ATOM 593 C CA . SER A 1 82 ? -15.927 -6.882 20.897 1.00 92.44 82 SER A CA 1
ATOM 594 C C . SER A 1 82 ? -17.309 -6.364 21.286 1.00 92.44 82 SER A C 1
ATOM 596 O O . SER A 1 82 ? -18.306 -6.931 20.863 1.00 92.44 82 SER A O 1
ATOM 598 N N . ALA A 1 83 ? -17.382 -5.233 21.997 1.00 94.12 83 ALA A N 1
ATOM 599 C CA . ALA A 1 83 ? -18.660 -4.642 22.400 1.00 94.12 83 ALA A CA 1
ATOM 600 C C . ALA A 1 83 ? -19.552 -4.265 21.200 1.00 94.12 83 ALA A C 1
ATOM 602 O O . ALA A 1 83 ? -20.768 -4.439 21.249 1.00 94.12 83 ALA A O 1
ATOM 603 N N . ILE A 1 84 ? -18.954 -3.758 20.115 1.00 93.31 84 ILE A N 1
ATOM 604 C CA . ILE A 1 84 ? -19.681 -3.471 18.870 1.00 93.31 84 ILE A CA 1
ATOM 605 C C . ILE A 1 84 ? -20.118 -4.772 18.190 1.00 93.31 84 ILE A C 1
ATOM 607 O O . ILE A 1 84 ? -21.247 -4.846 17.713 1.00 93.31 84 ILE A O 1
ATOM 611 N N . ALA A 1 85 ? -19.248 -5.785 18.138 1.00 93.69 85 ALA A N 1
ATOM 612 C CA . ALA A 1 85 ? -19.571 -7.075 17.533 1.00 93.69 85 ALA A CA 1
ATOM 613 C C . ALA A 1 85 ? -20.752 -7.754 18.241 1.00 93.69 85 ALA A C 1
ATOM 615 O O . ALA A 1 85 ? -21.693 -8.154 17.561 1.00 93.69 85 ALA A O 1
ATOM 616 N N . ASP A 1 86 ? -20.736 -7.795 19.576 1.00 95.56 86 ASP A N 1
ATOM 617 C CA . ASP A 1 86 ? -21.810 -8.376 20.387 1.00 95.56 86 ASP A CA 1
ATOM 618 C C . ASP A 1 86 ? -23.143 -7.660 20.117 1.00 95.56 86 ASP A C 1
ATOM 620 O O . ASP A 1 86 ? -24.130 -8.311 19.773 1.00 95.56 86 ASP A O 1
ATOM 624 N N . PHE A 1 87 ? -23.145 -6.319 20.138 1.00 95.94 87 PHE A N 1
ATOM 625 C CA . PHE A 1 87 ? -24.327 -5.503 19.829 1.00 95.94 87 PHE A CA 1
ATOM 626 C C . PHE A 1 87 ? -24.878 -5.730 18.412 1.00 95.94 87 PHE A C 1
ATOM 628 O O . PHE A 1 87 ? -26.078 -5.612 18.196 1.00 95.94 87 PHE A O 1
ATOM 635 N N . MET A 1 88 ? -24.022 -6.017 17.426 1.00 93.75 88 MET A N 1
ATOM 636 C CA . MET A 1 88 ? -24.468 -6.306 16.056 1.00 93.75 88 MET A CA 1
ATOM 637 C C . MET A 1 88 ? -25.041 -7.720 15.886 1.00 93.75 88 MET A C 1
ATOM 639 O O . MET A 1 88 ? -25.667 -7.988 14.858 1.00 93.75 88 MET A O 1
ATOM 643 N N . THR A 1 89 ? -24.771 -8.628 16.827 1.00 93.25 89 THR A N 1
ATOM 644 C CA . THR A 1 89 ? -25.204 -10.034 16.767 1.00 93.25 89 THR A CA 1
ATOM 645 C C . THR A 1 89 ? -26.394 -10.372 17.664 1.00 93.25 89 THR A C 1
ATOM 647 O O . THR A 1 89 ? -27.004 -11.420 17.443 1.00 93.25 89 THR A O 1
ATOM 650 N N . GLU A 1 90 ? -26.728 -9.515 18.634 1.00 69.38 90 GLU A N 1
ATOM 651 C CA . GLU A 1 90 ? -28.024 -9.515 19.340 1.00 69.38 90 GLU A CA 1
ATOM 652 C C . GLU A 1 90 ? -29.140 -8.880 18.495 1.00 69.38 90 GLU A C 1
ATOM 654 O O . GLU A 1 90 ? -30.270 -9.424 18.535 1.00 69.38 90 GLU A O 1
#

Organism: Ancylobacter novellus (NCBI:txid921)

Solvent-accessible surface area (backbone atoms only — not comparable to full-atom values): 4809 Å² total; per-residue (Å²): 98,43,69,58,15,45,52,51,15,49,50,50,40,52,58,42,38,77,68,74,46,62,56,80,72,36,49,61,56,24,50,43,45,18,29,58,46,52,72,48,62,51,68,51,48,47,60,56,51,47,45,46,51,50,52,51,50,46,70,71,43,42,69,59,51,50,50,50,50,50,51,52,50,50,34,57,74,69,44,50,54,56,56,52,52,52,64,74,72,110

pLDDT: mean 92.77, std 4.69, range [64.62, 97.5]

InterPro domains:
  IPR003474 Gluconate transporter [PTHR30354] (3-89)

Foldseek 3Di:
DLVVQLVVLVVQLVVVVVVVDDSVVSVLVSQLSSCVVVVHDSVCSNVPVVVVVVVVVCVVCVVVVVVVVVVVVVCVVVCVVVVVVVVVVD